Protein AF-N1Q6J2-F1 (afdb_monomer)

Organism: Pseudocercospora fijiensis (strain CIRAD86) (NCBI:txid383855)

pLDDT: mean 71.7, std 12.99, range [49.44, 94.88]

Secondary structure (DSSP, 8-state):
---SSHHHHHHHHHHHHHHHHHHHHHHHHHHHHHHHHHHHHS-HHHHHHHHHH----GGGSTT-PPP-

Structure (mmCIF, N/CA/C/O backbone):
data_AF-N1Q6J2-F1
#
_entry.id   AF-N1Q6J2-F1
#
loop_
_atom_site.group_PDB
_atom_site.id
_atom_site.type_symbol
_atom_site.label_atom_id
_atom_site.label_alt_id
_atom_site.label_comp_id
_atom_site.label_asym_id
_atom_site.label_entity_id
_atom_site.label_seq_id
_atom_site.pdbx_PDB_ins_code
_atom_site.Cartn_x
_atom_site.Cartn_y
_atom_site.Cartn_z
_atom_site.occupancy
_atom_site.B_iso_or_equiv
_atom_site.auth_seq_id
_atom_site.auth_comp_id
_atom_site.auth_asym_id
_atom_site.auth_atom_id
_atom_site.pdbx_PDB_model_num
ATOM 1 N N . PRO A 1 1 ? 27.188 -7.969 -32.570 1.00 49.44 1 PRO A N 1
ATOM 2 C CA . PRO A 1 1 ? 27.474 -6.785 -31.723 1.00 49.44 1 PRO A CA 1
ATOM 3 C C . PRO A 1 1 ? 26.171 -6.048 -31.345 1.00 49.44 1 PRO A C 1
ATOM 5 O O . PRO A 1 1 ? 25.492 -5.516 -32.211 1.00 49.44 1 PRO A O 1
ATOM 8 N N . ASP A 1 2 ? 25.796 -6.149 -30.064 1.00 55.00 2 ASP A N 1
ATOM 9 C CA . ASP A 1 2 ? 24.950 -5.234 -29.269 1.00 55.00 2 ASP A CA 1
ATOM 10 C C . ASP A 1 2 ? 23.509 -4.848 -29.657 1.00 55.00 2 ASP A C 1
ATOM 12 O O . ASP A 1 2 ? 23.082 -3.718 -29.446 1.00 55.00 2 ASP A O 1
ATOM 16 N N . GLN A 1 3 ? 22.663 -5.823 -30.009 1.00 51.22 3 GLN A N 1
ATOM 17 C CA . GLN A 1 3 ? 21.194 -5.669 -29.883 1.00 51.22 3 GLN A CA 1
ATOM 18 C C . GLN A 1 3 ? 20.647 -5.999 -28.474 1.00 51.22 3 GLN A C 1
ATOM 20 O O . GLN A 1 3 ? 19.439 -6.024 -28.254 1.00 51.22 3 GLN A O 1
ATOM 25 N N . ARG A 1 4 ? 21.516 -6.268 -27.488 1.00 56.50 4 ARG A N 1
ATOM 26 C CA . ARG A 1 4 ? 21.103 -6.758 -26.156 1.00 56.50 4 ARG A CA 1
ATOM 27 C C . ARG A 1 4 ? 20.737 -5.645 -25.164 1.00 56.50 4 ARG A C 1
ATOM 29 O O . ARG A 1 4 ? 20.157 -5.935 -24.122 1.00 56.50 4 ARG A O 1
ATOM 36 N N . HIS A 1 5 ? 21.051 -4.386 -25.477 1.00 57.38 5 HIS A N 1
ATOM 37 C CA . HIS A 1 5 ? 20.928 -3.275 -24.525 1.00 57.38 5 HIS A CA 1
ATOM 38 C C . HIS A 1 5 ? 19.597 -2.503 -24.618 1.00 57.38 5 HIS A C 1
ATOM 40 O O . HIS A 1 5 ? 19.091 -2.064 -23.588 1.00 57.38 5 HIS A O 1
ATOM 46 N N . GLY A 1 6 ? 18.969 -2.405 -25.797 1.00 61.50 6 GLY A N 1
ATOM 47 C CA . GLY A 1 6 ? 17.734 -1.619 -25.979 1.00 61.50 6 GLY A CA 1
ATOM 48 C C . GLY A 1 6 ? 16.491 -2.216 -25.304 1.00 61.50 6 GLY A C 1
ATOM 49 O O . GLY A 1 6 ? 15.707 -1.500 -24.684 1.00 61.50 6 GLY A O 1
ATOM 50 N N . ASN A 1 7 ? 16.336 -3.543 -25.335 1.00 73.38 7 ASN A N 1
ATOM 51 C CA . ASN A 1 7 ? 15.131 -4.208 -24.817 1.00 73.38 7 ASN A CA 1
ATOM 52 C C . ASN A 1 7 ? 15.049 -4.260 -23.283 1.00 73.38 7 ASN A C 1
ATOM 54 O O . ASN A 1 7 ? 13.983 -4.516 -22.722 1.00 73.38 7 ASN A O 1
ATOM 58 N N . LYS A 1 8 ? 16.165 -4.019 -22.587 1.00 81.44 8 LYS A N 1
ATOM 59 C CA . LYS A 1 8 ? 16.229 -4.121 -21.124 1.00 81.44 8 LYS A CA 1
ATOM 60 C C . LYS A 1 8 ? 15.477 -2.977 -20.438 1.00 81.44 8 LYS A C 1
ATOM 62 O O . LYS A 1 8 ? 14.873 -3.194 -19.393 1.00 81.44 8 LYS A O 1
ATOM 67 N N . ILE A 1 9 ? 15.468 -1.790 -21.050 1.00 85.75 9 ILE A N 1
ATOM 68 C CA . ILE A 1 9 ? 14.751 -0.612 -20.539 1.00 85.75 9 ILE A CA 1
ATOM 69 C C . ILE A 1 9 ? 13.239 -0.817 -20.656 1.00 85.75 9 ILE A C 1
ATOM 71 O O . ILE A 1 9 ? 12.519 -0.584 -19.691 1.00 85.75 9 ILE A O 1
ATOM 75 N N . ILE A 1 10 ? 12.762 -1.321 -21.798 1.00 88.25 10 ILE A N 1
ATOM 76 C CA . ILE A 1 10 ? 11.334 -1.608 -22.007 1.00 88.25 10 ILE A CA 1
ATOM 77 C C . ILE A 1 10 ? 10.866 -2.678 -21.015 1.00 88.25 10 ILE A C 1
ATOM 79 O O . ILE A 1 10 ? 9.838 -2.509 -20.362 1.00 88.25 10 ILE A O 1
ATOM 83 N N . LEU A 1 11 ? 11.658 -3.739 -20.830 1.00 88.69 11 LEU A N 1
ATOM 84 C CA . LEU A 1 11 ? 11.349 -4.785 -19.857 1.00 88.69 11 LEU A CA 1
ATOM 85 C C . LEU A 1 11 ? 11.309 -4.243 -18.419 1.00 88.69 11 LEU A C 1
ATOM 87 O O . LEU A 1 11 ? 10.397 -4.578 -17.666 1.00 88.69 11 LEU A O 1
ATOM 91 N N . ALA A 1 12 ? 12.258 -3.379 -18.048 1.00 90.06 12 ALA A N 1
ATOM 92 C CA . ALA A 1 12 ? 12.265 -2.728 -16.741 1.00 90.06 12 ALA A CA 1
ATOM 93 C C . ALA A 1 12 ? 11.032 -1.832 -16.541 1.00 90.06 12 ALA A C 1
ATOM 95 O O . ALA A 1 12 ? 10.435 -1.855 -15.468 1.00 90.06 12 ALA A O 1
ATOM 96 N N . LEU A 1 13 ? 10.606 -1.098 -17.574 1.00 91.88 13 LEU A N 1
ATOM 97 C CA . LEU A 1 13 ? 9.429 -0.230 -17.519 1.00 91.88 13 LEU A CA 1
ATOM 98 C C . LEU A 1 13 ? 8.129 -1.032 -17.341 1.00 91.88 13 LEU A C 1
ATOM 100 O O . LEU A 1 13 ? 7.256 -0.645 -16.563 1.00 91.88 13 LEU A O 1
ATOM 104 N N . VAL A 1 14 ? 8.007 -2.169 -18.032 1.00 93.56 14 VAL A N 1
ATOM 105 C CA . VAL A 1 14 ? 6.862 -3.082 -17.895 1.00 93.56 14 VAL A CA 1
ATOM 106 C C . VAL A 1 14 ? 6.840 -3.710 -16.503 1.00 93.56 14 VAL A C 1
ATOM 108 O O . VAL A 1 14 ? 5.810 -3.669 -15.830 1.00 93.56 14 VAL A O 1
ATOM 111 N N . ALA A 1 15 ? 7.976 -4.232 -16.033 1.00 93.19 15 ALA A N 1
ATOM 112 C CA . ALA A 1 15 ? 8.086 -4.800 -14.692 1.00 93.19 15 ALA A CA 1
ATOM 113 C C . ALA A 1 15 ? 7.768 -3.762 -13.604 1.00 93.19 15 ALA A C 1
ATOM 115 O O . ALA A 1 15 ? 7.062 -4.077 -12.647 1.00 93.19 15 ALA A O 1
ATOM 116 N N . TYR A 1 16 ? 8.220 -2.517 -13.779 1.00 94.62 16 TYR A N 1
ATOM 117 C CA . TYR A 1 16 ? 7.911 -1.412 -12.875 1.00 94.62 16 TYR A CA 1
ATOM 118 C C . TYR A 1 16 ? 6.410 -1.107 -12.824 1.00 94.62 16 TYR A C 1
ATOM 120 O O . TYR A 1 16 ? 5.855 -0.995 -11.736 1.00 94.62 16 TYR A O 1
ATOM 128 N N . ASN A 1 17 ? 5.727 -1.044 -13.972 1.00 94.88 17 ASN A N 1
ATOM 129 C CA . ASN A 1 17 ? 4.278 -0.824 -14.005 1.00 94.88 17 ASN A CA 1
ATOM 130 C C . ASN A 1 17 ? 3.515 -1.943 -13.288 1.00 94.88 17 ASN A C 1
ATOM 132 O O . ASN A 1 17 ? 2.664 -1.664 -12.446 1.00 94.88 17 ASN A O 1
ATOM 136 N N . ILE A 1 18 ? 3.849 -3.208 -13.568 1.00 93.69 18 ILE A N 1
ATOM 137 C CA . ILE A 1 18 ? 3.233 -4.360 -12.892 1.00 93.69 18 ILE A CA 1
ATOM 138 C C . ILE A 1 18 ? 3.467 -4.270 -11.381 1.00 93.69 18 ILE A C 1
ATOM 140 O O . ILE A 1 18 ? 2.521 -4.403 -10.603 1.00 93.69 18 ILE A O 1
ATOM 144 N N . ALA A 1 19 ? 4.704 -3.992 -10.962 1.00 94.31 19 ALA A N 1
ATOM 145 C CA . ALA A 1 19 ? 5.041 -3.818 -9.557 1.00 94.31 19 ALA A CA 1
ATOM 146 C C . ALA A 1 19 ? 4.243 -2.677 -8.915 1.00 94.31 19 ALA A C 1
ATOM 148 O O . ALA A 1 19 ? 3.805 -2.828 -7.782 1.00 94.31 19 ALA A O 1
ATOM 149 N N . LEU A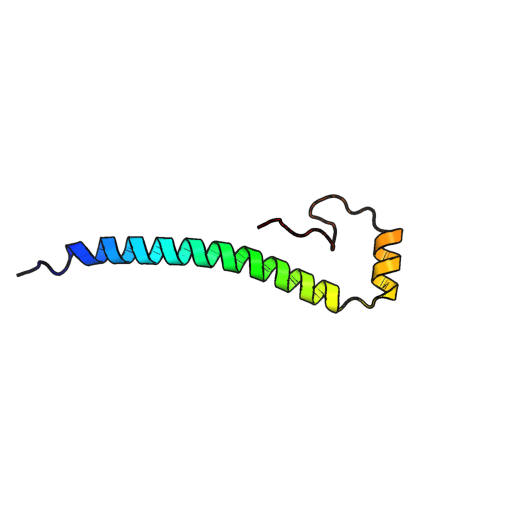 1 20 ? 3.996 -1.578 -9.629 1.00 93.06 20 LEU A N 1
ATOM 150 C CA . LEU A 1 20 ? 3.246 -0.429 -9.125 1.00 93.06 20 LEU A CA 1
ATOM 151 C C . LEU A 1 20 ? 1.762 -0.759 -8.922 1.00 93.06 20 LEU A C 1
ATOM 153 O O . LEU A 1 20 ? 1.210 -0.471 -7.862 1.00 93.06 20 LEU A O 1
ATOM 157 N N . PHE A 1 21 ? 1.129 -1.455 -9.869 1.00 89.50 21 PHE A N 1
ATOM 158 C CA . PHE A 1 21 ? -0.249 -1.932 -9.701 1.00 89.50 21 PHE A CA 1
ATOM 159 C C . PHE A 1 21 ? -0.378 -2.940 -8.553 1.00 89.50 21 PHE A C 1
ATOM 161 O O . PHE A 1 21 ? -1.299 -2.847 -7.736 1.00 89.50 21 PHE A O 1
ATOM 168 N N . VAL A 1 22 ? 0.564 -3.884 -8.457 1.00 89.75 22 VAL A N 1
ATOM 169 C CA . VAL A 1 22 ? 0.604 -4.864 -7.364 1.00 89.75 22 VAL A CA 1
ATOM 170 C C . VAL A 1 22 ? 0.850 -4.167 -6.028 1.00 89.75 22 VAL A C 1
ATOM 172 O O . VAL A 1 22 ? 0.159 -4.469 -5.059 1.00 89.75 22 VAL A O 1
ATOM 175 N N . ALA A 1 23 ? 1.772 -3.207 -5.968 1.00 87.75 23 ALA A N 1
ATOM 176 C CA . ALA A 1 23 ? 2.078 -2.443 -4.767 1.00 87.75 23 ALA A CA 1
ATOM 177 C C . ALA A 1 23 ? 0.870 -1.636 -4.294 1.00 87.75 23 ALA A C 1
ATOM 179 O O . ALA A 1 23 ? 0.552 -1.701 -3.113 1.00 87.75 23 ALA A O 1
ATOM 180 N N . THR A 1 24 ? 0.142 -0.956 -5.185 1.00 86.88 24 THR A N 1
ATOM 181 C CA . THR A 1 24 ? -1.099 -0.259 -4.817 1.00 86.88 24 THR A CA 1
ATOM 182 C C . THR A 1 24 ? -2.1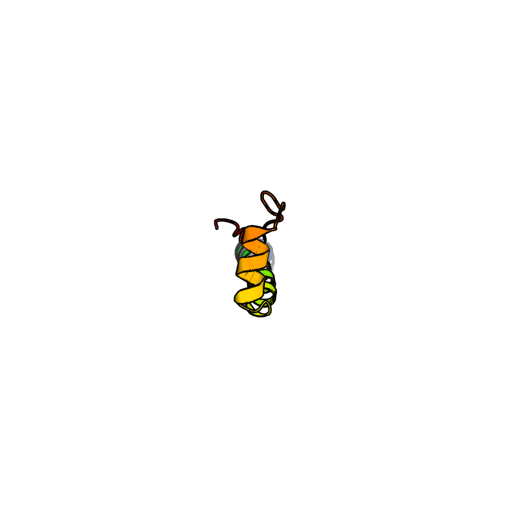19 -1.241 -4.248 1.00 86.88 24 THR A C 1
ATOM 184 O O . THR A 1 24 ? -2.643 -1.031 -3.155 1.00 86.88 24 THR A O 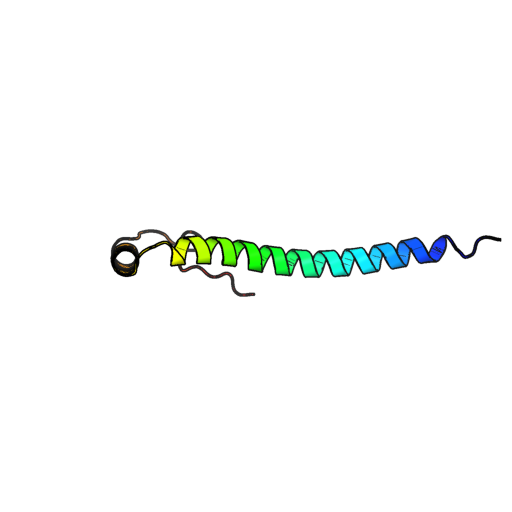1
ATOM 187 N N . LYS A 1 25 ? -2.348 -2.377 -4.916 1.00 82.69 25 LYS A N 1
ATOM 188 C CA . LYS A 1 25 ? -3.277 -3.397 -4.413 1.00 82.69 25 LYS A CA 1
ATOM 189 C C . LYS A 1 25 ? -2.855 -3.925 -3.037 1.00 82.69 25 LYS A C 1
ATOM 191 O O . LYS A 1 25 ? -3.674 -3.986 -2.124 1.00 82.69 25 LYS A O 1
ATOM 196 N N . LEU A 1 26 ? -1.580 -4.269 -2.862 1.00 83.62 26 LEU A N 1
ATOM 197 C CA . LEU A 1 26 ? -1.040 -4.771 -1.597 1.00 83.62 26 LEU A CA 1
ATOM 198 C C . LEU A 1 26 ? -1.030 -3.705 -0.503 1.00 83.62 26 LEU A C 1
ATOM 200 O O . LEU A 1 26 ? -1.279 -4.028 0.655 1.00 83.62 26 LEU A O 1
ATOM 204 N N . PHE A 1 27 ? -0.790 -2.440 -0.835 1.00 83.00 27 PHE A N 1
ATOM 205 C CA . PHE A 1 27 ? -0.868 -1.333 0.110 1.00 83.00 27 PHE A CA 1
ATOM 206 C C . PHE A 1 27 ? -2.293 -1.199 0.656 1.00 83.00 27 PHE A C 1
ATOM 208 O O . PHE A 1 27 ? -2.494 -1.210 1.869 1.00 83.00 27 PHE A O 1
ATOM 215 N N . HIS A 1 28 ? -3.297 -1.202 -0.223 1.00 76.25 28 HIS A N 1
ATOM 216 C CA . HIS A 1 28 ? -4.699 -1.149 0.192 1.00 76.25 28 HIS A CA 1
ATOM 217 C C . HIS A 1 28 ? -5.111 -2.386 1.010 1.00 76.25 28 HIS A C 1
ATOM 219 O O . HIS A 1 28 ? -5.731 -2.254 2.068 1.00 76.25 28 HIS A O 1
ATOM 225 N N . VAL A 1 29 ? -4.714 -3.590 0.579 1.00 78.62 29 VAL A N 1
ATOM 226 C CA . VAL A 1 29 ? -5.019 -4.842 1.294 1.00 78.62 29 VAL A CA 1
ATOM 227 C C . VAL A 1 29 ? -4.310 -4.910 2.648 1.00 78.62 29 VAL A C 1
ATOM 229 O O . VAL A 1 29 ? -4.923 -5.313 3.628 1.00 78.62 29 VAL A O 1
ATOM 232 N N . SER A 1 30 ? -3.046 -4.497 2.746 1.00 77.81 30 SER A N 1
ATOM 233 C CA . SER A 1 30 ? -2.267 -4.563 3.993 1.00 77.81 30 SER A CA 1
ATOM 234 C C . SER A 1 30 ? -2.751 -3.572 5.049 1.00 77.81 30 SER A C 1
ATOM 236 O O . SER A 1 30 ? -2.816 -3.921 6.229 1.00 77.81 30 SER A O 1
ATOM 238 N N . VAL A 1 31 ? -3.152 -2.365 4.645 1.00 77.19 31 VAL A N 1
ATOM 239 C CA . VAL A 1 31 ? -3.751 -1.377 5.553 1.00 77.19 31 VAL A CA 1
ATOM 240 C C . VAL A 1 31 ? -5.089 -1.887 6.093 1.00 77.19 31 VAL A C 1
ATOM 242 O O . VAL A 1 31 ? -5.322 -1.812 7.304 1.00 77.19 31 VAL A O 1
ATOM 245 N N . ASN A 1 32 ? -5.932 -2.475 5.236 1.00 73.31 32 ASN A N 1
ATOM 246 C CA . ASN A 1 32 ? -7.173 -3.117 5.672 1.00 73.31 32 ASN A CA 1
ATOM 247 C C . ASN A 1 32 ? -6.900 -4.338 6.560 1.00 73.31 32 ASN A C 1
ATOM 249 O O . ASN A 1 32 ? -7.499 -4.447 7.621 1.00 73.31 32 ASN A O 1
ATOM 253 N N . ALA A 1 33 ? -5.942 -5.199 6.213 1.00 74.00 33 ALA A N 1
ATOM 254 C CA . ALA A 1 33 ? -5.592 -6.375 7.008 1.00 74.00 33 ALA A CA 1
ATOM 255 C C . ALA A 1 33 ? -5.032 -6.002 8.391 1.00 74.00 33 ALA A C 1
ATOM 257 O O . ALA A 1 33 ? -5.311 -6.678 9.381 1.00 74.00 33 ALA A O 1
ATOM 258 N N . ARG A 1 34 ? -4.263 -4.909 8.498 1.00 73.75 34 ARG A N 1
ATOM 259 C CA . ARG A 1 34 ? -3.790 -4.388 9.789 1.00 73.75 34 ARG A CA 1
ATOM 260 C C . ARG A 1 34 ? -4.957 -3.896 10.647 1.00 73.75 34 ARG A C 1
ATOM 262 O O . ARG A 1 34 ? -4.970 -4.162 11.845 1.00 73.75 34 ARG A O 1
ATOM 269 N N . ARG A 1 35 ? -5.937 -3.218 10.043 1.00 69.62 35 ARG A N 1
ATOM 270 C CA . ARG A 1 35 ? -7.167 -2.780 10.723 1.00 69.62 35 ARG A CA 1
ATOM 271 C C . ARG A 1 35 ? -8.072 -3.949 11.106 1.00 69.62 35 ARG A C 1
ATOM 273 O O . ARG A 1 35 ? -8.553 -3.952 12.230 1.00 69.62 35 ARG A O 1
ATOM 280 N N . ASP A 1 36 ? -8.213 -4.965 10.259 1.00 74.44 36 ASP A N 1
ATOM 281 C CA . ASP A 1 36 ? -8.961 -6.191 10.567 1.00 74.44 36 ASP A CA 1
ATOM 282 C C . ASP A 1 36 ? -8.306 -6.976 11.712 1.00 74.44 36 ASP A C 1
ATOM 284 O O . ASP A 1 36 ? -9.010 -7.480 12.578 1.00 74.44 36 ASP A O 1
ATOM 288 N N . ARG A 1 37 ? -6.967 -7.041 11.795 1.00 72.12 37 ARG A N 1
ATOM 289 C CA . ARG A 1 37 ? -6.275 -7.651 12.950 1.00 72.12 37 ARG A CA 1
ATOM 290 C C . ARG A 1 37 ? -6.570 -6.914 14.253 1.00 72.12 37 ARG A C 1
ATOM 292 O O . ARG A 1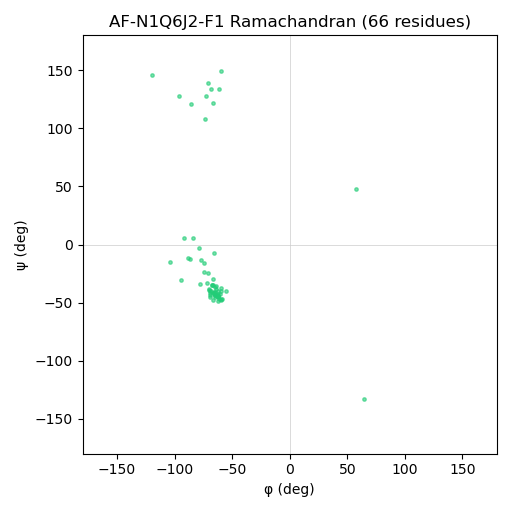 37 ? -6.840 -7.559 15.260 1.00 72.12 37 ARG A O 1
ATOM 299 N N . ILE A 1 38 ? -6.536 -5.581 14.229 1.00 70.06 38 ILE A N 1
ATOM 300 C CA . ILE A 1 38 ? -6.879 -4.759 15.397 1.00 70.06 38 ILE A CA 1
ATOM 301 C C . ILE A 1 38 ? -8.361 -4.946 15.742 1.00 70.06 38 ILE A C 1
ATOM 303 O O . ILE A 1 38 ? -8.688 -5.190 16.894 1.00 70.06 38 ILE A O 1
ATOM 307 N N . GLY A 1 39 ? -9.251 -4.912 14.749 1.00 62.53 39 GLY A N 1
ATOM 308 C CA . GLY A 1 39 ? -10.686 -5.106 14.932 1.00 62.53 39 GLY A CA 1
ATOM 309 C C . GLY A 1 39 ? -11.065 -6.508 15.418 1.00 62.53 39 GLY A C 1
ATOM 310 O O . GLY A 1 39 ? -11.975 -6.629 16.227 1.00 62.53 39 GLY A O 1
ATOM 311 N N . ASN A 1 40 ? -10.392 -7.570 14.976 1.00 64.31 40 ASN A N 1
ATOM 312 C CA . ASN A 1 40 ? -10.629 -8.939 15.454 1.00 64.31 40 ASN A CA 1
ATOM 313 C C . ASN A 1 40 ? -10.069 -9.184 16.859 1.00 64.31 40 ASN A C 1
ATOM 315 O O . ASN A 1 40 ? -10.563 -10.062 17.556 1.00 64.31 40 ASN A O 1
ATOM 319 N N . ALA A 1 41 ? -9.070 -8.409 17.286 1.00 64.75 41 ALA A N 1
ATOM 320 C CA . ALA A 1 41 ? -8.564 -8.455 18.653 1.00 64.75 41 ALA A CA 1
ATOM 321 C C . ALA A 1 41 ? -9.480 -7.732 19.662 1.00 64.75 41 ALA A C 1
ATOM 323 O O . ALA A 1 41 ? -9.305 -7.911 20.865 1.00 64.75 41 ALA A O 1
ATOM 324 N N . VAL A 1 42 ? -10.453 -6.931 19.203 1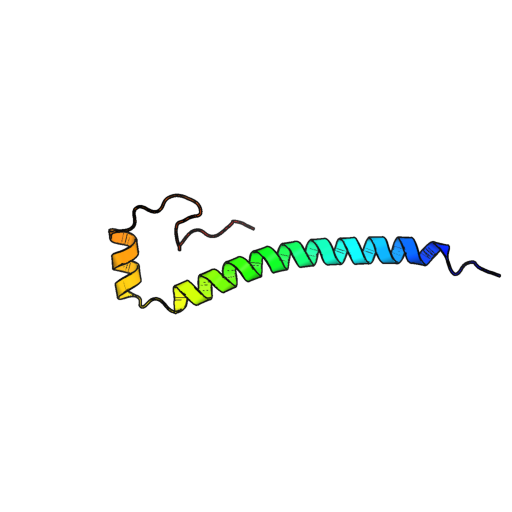.00 64.81 42 VAL A N 1
ATOM 325 C CA . VAL A 1 42 ? -11.451 -6.291 20.077 1.00 64.81 42 VAL A CA 1
ATOM 326 C C . VAL A 1 42 ? -12.632 -7.255 20.307 1.00 64.81 42 VAL A C 1
ATOM 328 O O . VAL A 1 42 ? -13.282 -7.637 19.326 1.00 64.81 42 VAL A O 1
ATOM 331 N N . PRO A 1 43 ? -12.945 -7.630 21.568 1.00 60.88 43 PRO A N 1
ATOM 332 C CA . PRO A 1 43 ? -14.090 -8.481 21.908 1.00 60.88 43 PRO A CA 1
ATOM 333 C C . PRO A 1 43 ? -15.421 -7.851 21.474 1.00 60.88 43 PRO A C 1
ATOM 335 O O . PRO A 1 43 ? -15.560 -6.628 21.477 1.00 60.88 43 PRO A O 1
ATOM 338 N N . HIS A 1 44 ? -16.412 -8.680 21.133 1.00 61.06 44 HIS A N 1
ATOM 339 C CA . HIS A 1 44 ? -17.710 -8.225 20.616 1.00 61.06 44 HIS A CA 1
ATOM 340 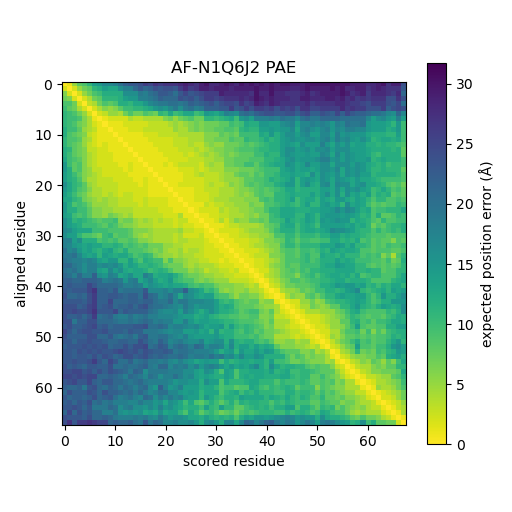C C . HIS A 1 44 ? -18.435 -7.221 21.533 1.00 61.06 44 HIS A C 1
ATOM 342 O O . HIS A 1 44 ? -18.930 -6.222 21.021 1.00 61.06 44 HIS A O 1
ATOM 348 N N . GLU A 1 45 ? -18.403 -7.407 22.857 1.00 59.81 45 GLU A N 1
ATOM 349 C CA . GLU A 1 45 ? -19.001 -6.454 23.813 1.00 59.81 45 GLU A CA 1
ATOM 350 C C . GLU A 1 45 ? -18.371 -5.056 23.720 1.00 59.81 45 GLU A C 1
ATOM 352 O O . GLU A 1 45 ? -19.074 -4.051 23.675 1.00 59.81 45 GLU A O 1
ATOM 357 N N . GLN A 1 46 ? -17.042 -4.969 23.597 1.00 61.34 46 GLN A N 1
ATOM 358 C CA . GLN A 1 46 ? -16.366 -3.677 23.448 1.00 61.34 46 GLN A CA 1
ATOM 359 C C . GLN A 1 46 ? -16.610 -3.035 22.080 1.00 61.34 46 GLN A C 1
ATOM 361 O O . GLN A 1 46 ? -16.513 -1.818 21.962 1.00 61.34 46 GLN A O 1
ATOM 366 N N . LYS A 1 47 ? -16.931 -3.810 21.035 1.00 63.94 47 LYS A N 1
ATOM 367 C CA . LYS A 1 47 ? -17.332 -3.235 19.741 1.00 63.94 47 LYS A CA 1
ATOM 368 C C . LYS A 1 47 ? -18.690 -2.556 19.823 1.00 63.94 47 LYS A C 1
ATOM 370 O O . LYS A 1 47 ? -18.839 -1.490 19.235 1.00 63.94 47 LYS A O 1
ATOM 375 N N . GLU A 1 48 ? -19.657 -3.149 20.515 1.00 61.31 48 GLU A N 1
ATOM 376 C CA . GLU A 1 48 ? -20.978 -2.541 20.708 1.00 61.31 48 GLU A CA 1
ATOM 377 C C . GLU A 1 48 ? -20.875 -1.267 21.547 1.00 61.31 48 GLU A C 1
ATOM 379 O O . GLU A 1 48 ? -21.434 -0.238 21.165 1.00 61.31 48 GLU A O 1
ATOM 384 N N . ASP A 1 49 ? -20.056 -1.296 22.599 1.00 65.44 49 ASP A N 1
ATOM 385 C CA . ASP A 1 49 ? -19.796 -0.125 23.436 1.00 65.44 49 ASP A CA 1
ATOM 386 C C . ASP A 1 49 ? -19.009 0.966 22.683 1.00 65.44 49 ASP A C 1
ATOM 388 O O . ASP A 1 49 ? -19.267 2.163 22.810 1.00 65.44 49 ASP A O 1
ATOM 392 N N . TYR A 1 50 ? -18.091 0.579 21.793 1.00 60.03 50 TYR A N 1
ATOM 393 C CA . TYR A 1 50 ? -17.405 1.515 20.903 1.00 60.03 50 TYR A CA 1
ATOM 394 C C . TYR A 1 50 ? -18.358 2.098 19.850 1.00 60.03 50 TYR A C 1
ATOM 396 O O . TYR A 1 50 ? -18.294 3.287 19.561 1.00 60.03 50 TYR A O 1
ATOM 404 N N . LEU A 1 51 ? -19.274 1.312 19.279 1.00 62.44 51 LEU A N 1
ATOM 405 C CA . LEU A 1 51 ? -20.268 1.808 18.320 1.00 62.44 51 LEU A CA 1
ATOM 406 C C . LEU A 1 51 ? -21.269 2.775 18.968 1.00 62.44 51 LEU A C 1
ATOM 408 O O . LEU A 1 51 ? -21.680 3.732 18.310 1.00 62.44 51 LEU A O 1
ATOM 412 N N . SER A 1 52 ? -21.630 2.549 20.234 1.00 63.84 52 SER A N 1
ATOM 413 C CA . SER A 1 52 ? -22.564 3.393 20.984 1.00 63.84 52 SER A CA 1
ATOM 414 C C . SER A 1 52 ? -21.914 4.690 21.490 1.00 63.84 52 SER A C 1
ATOM 416 O O . SER A 1 52 ? -22.565 5.735 21.505 1.00 63.84 52 SER A O 1
ATOM 418 N N . THR A 1 53 ? -20.624 4.661 21.851 1.00 69.62 53 THR A N 1
ATOM 419 C CA . THR A 1 53 ? -19.930 5.805 22.475 1.00 69.62 53 THR A CA 1
ATOM 420 C C . THR A 1 53 ? -18.993 6.576 21.542 1.00 69.62 53 THR A C 1
ATOM 422 O O . THR A 1 53 ? -18.582 7.698 21.867 1.00 69.62 53 THR A O 1
ATOM 425 N N . THR A 1 54 ? -18.630 6.031 20.373 1.00 64.00 54 THR A N 1
ATOM 426 C CA . THR A 1 54 ? -17.590 6.652 19.545 1.00 64.00 54 THR A CA 1
ATOM 427 C C . THR A 1 54 ? -18.056 7.934 18.853 1.00 64.00 54 THR A C 1
ATOM 429 O O . THR A 1 54 ? -19.033 7.976 18.108 1.00 64.00 54 THR A O 1
ATOM 432 N N . LYS A 1 55 ? -17.279 9.008 19.036 1.00 66.31 55 LYS A N 1
ATOM 433 C CA . LYS A 1 55 ? -17.423 10.283 18.310 1.00 66.31 55 LYS A CA 1
ATOM 434 C C . LYS A 1 55 ? -16.557 10.356 17.046 1.00 66.31 55 LYS A C 1
ATOM 436 O O . LYS A 1 55 ? -16.467 11.415 16.419 1.00 66.31 55 LYS A O 1
ATOM 441 N N . HIS A 1 56 ? -15.870 9.277 16.668 1.00 60.56 56 HIS A N 1
ATOM 442 C CA . HIS A 1 56 ? -14.999 9.290 15.495 1.00 60.56 56 HIS A CA 1
ATOM 443 C C . HIS A 1 56 ? -15.816 9.406 14.197 1.00 60.56 56 HIS A C 1
ATOM 445 O O . HIS A 1 56 ? -16.811 8.713 14.003 1.00 60.56 56 HIS A O 1
ATOM 451 N N . ARG A 1 57 ? -15.394 10.296 13.287 1.00 61.03 57 ARG A N 1
ATOM 452 C CA . ARG A 1 57 ? -16.049 10.541 11.989 1.00 61.03 57 ARG A CA 1
ATOM 453 C C . ARG A 1 57 ? -15.097 10.253 10.828 1.00 61.03 57 ARG A C 1
ATOM 455 O O . ARG A 1 57 ? -13.896 10.506 10.929 1.00 61.03 57 ARG A O 1
ATOM 462 N N . GLY A 1 58 ? -15.644 9.753 9.719 1.00 66.75 58 GLY A N 1
ATOM 463 C CA . GLY A 1 58 ? -14.903 9.495 8.479 1.00 66.75 58 GLY A CA 1
ATOM 464 C C . GLY A 1 58 ? -13.824 8.416 8.626 1.00 66.75 58 GLY A C 1
ATOM 465 O O . GLY A 1 58 ? -14.070 7.367 9.215 1.00 66.75 58 GLY A O 1
ATOM 466 N N . ASN A 1 59 ? -12.612 8.691 8.128 1.00 59.41 59 ASN A N 1
ATOM 467 C CA . ASN A 1 59 ? -11.494 7.732 8.081 1.00 59.41 59 ASN A CA 1
ATOM 468 C C . ASN A 1 59 ? -10.931 7.302 9.452 1.00 59.41 59 ASN A C 1
ATOM 470 O O . ASN A 1 59 ? -10.064 6.423 9.507 1.00 59.41 59 ASN A O 1
ATOM 474 N N . LYS A 1 60 ? -11.397 7.950 10.529 1.00 62.12 60 LYS A N 1
ATOM 475 C CA . LYS A 1 60 ? -11.034 7.653 11.917 1.00 62.12 60 LYS A CA 1
ATOM 476 C C . LYS A 1 60 ? -11.934 6.590 12.547 1.00 62.12 60 LYS A C 1
ATOM 478 O O . LYS A 1 60 ? -11.614 6.126 13.635 1.00 62.12 60 LYS A O 1
ATOM 483 N N . ARG A 1 61 ? -13.050 6.222 11.903 1.00 65.31 61 ARG A N 1
ATOM 484 C CA . ARG A 1 61 ? -13.894 5.113 12.361 1.00 65.31 61 ARG A CA 1
ATOM 485 C C . ARG A 1 61 ? -13.181 3.788 12.116 1.00 65.31 61 ARG A C 1
ATOM 487 O O . ARG A 1 61 ? -12.562 3.603 11.069 1.00 65.31 61 ARG A O 1
ATOM 494 N N . LEU A 1 62 ? -13.269 2.875 13.079 1.00 63.31 62 LEU A N 1
ATOM 495 C CA . LEU A 1 62 ? -12.652 1.549 12.986 1.00 63.31 62 L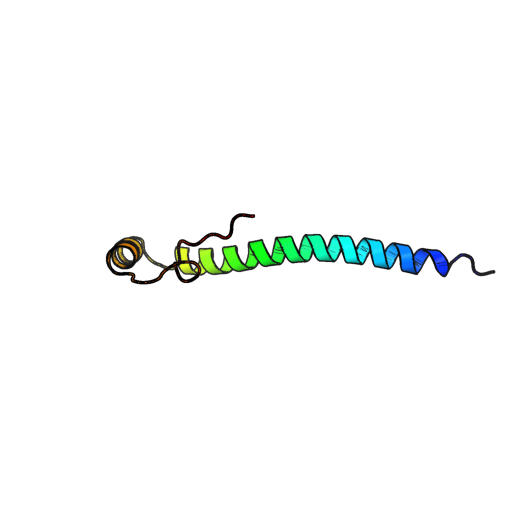EU A CA 1
ATOM 496 C C . LEU A 1 62 ? -13.319 0.697 11.889 1.00 63.31 62 LEU A C 1
ATOM 498 O O . LEU A 1 62 ? -12.672 -0.110 1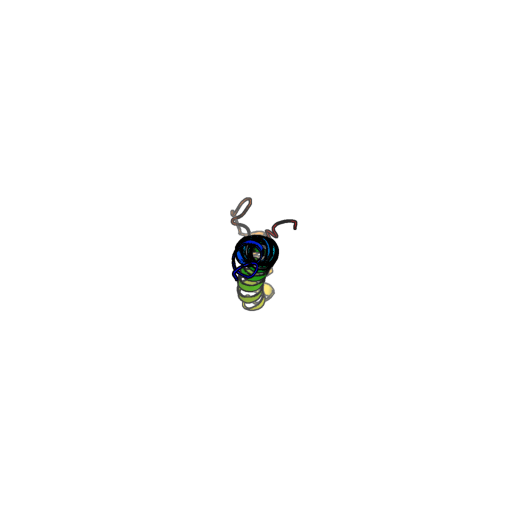1.234 1.00 63.31 62 LEU A O 1
ATOM 502 N N . ASP A 1 63 ? -14.602 0.953 11.657 1.00 61.06 63 ASP A N 1
ATOM 503 C CA . ASP A 1 63 ? -15.478 0.395 10.625 1.00 61.06 63 ASP A CA 1
ATOM 504 C C . ASP A 1 63 ? -15.294 1.023 9.228 1.00 61.06 63 ASP A C 1
ATOM 506 O O . ASP A 1 63 ? -15.902 0.571 8.257 1.00 61.06 63 ASP A O 1
ATOM 510 N N . PHE A 1 64 ? -14.433 2.036 9.080 1.00 60.53 64 PHE A N 1
ATOM 511 C CA . PHE A 1 64 ? -14.177 2.646 7.780 1.00 60.53 64 PHE A CA 1
ATOM 512 C C . PHE A 1 64 ? -13.322 1.729 6.894 1.00 60.53 64 PHE A C 1
ATOM 514 O O . PHE A 1 64 ? -12.107 1.594 7.080 1.00 60.53 64 PHE A O 1
ATOM 521 N N . ARG A 1 65 ? -13.959 1.145 5.878 1.00 62.56 65 ARG A N 1
ATOM 522 C CA . ARG A 1 65 ? -13.292 0.434 4.785 1.00 62.56 65 ARG A CA 1
ATOM 523 C C . ARG A 1 65 ? -13.121 1.375 3.602 1.00 62.56 65 ARG A C 1
ATOM 525 O O . ARG A 1 65 ? -14.087 1.982 3.149 1.00 62.56 65 ARG A O 1
ATOM 532 N N . PHE A 1 66 ? -11.896 1.484 3.093 1.00 60.50 66 PHE A N 1
ATOM 533 C CA . PHE A 1 66 ? -11.673 2.152 1.813 1.00 60.50 66 PHE A CA 1
ATOM 534 C C . PHE A 1 66 ? -12.326 1.305 0.705 1.00 60.50 66 PHE A C 1
ATOM 536 O O . PHE A 1 66 ? -11.979 0.122 0.608 1.00 60.50 66 PHE A O 1
ATOM 543 N N . PRO A 1 67 ? -13.270 1.851 -0.089 1.00 53.91 67 PRO A N 1
ATOM 544 C CA . PRO A 1 67 ? -13.747 1.173 -1.290 1.00 53.91 67 PRO A CA 1
ATOM 545 C C . PRO A 1 67 ? -12.560 0.999 -2.247 1.00 53.91 67 PRO A C 1
ATOM 547 O O . PRO A 1 67 ? -11.740 1.912 -2.375 1.00 53.91 67 PRO A O 1
ATOM 550 N N . HIS A 1 68 ? -12.421 -0.208 -2.804 1.00 53.94 68 HIS A N 1
ATOM 551 C CA . HIS A 1 68 ? -11.353 -0.556 -3.743 1.00 53.94 68 HIS A CA 1
ATOM 552 C C . HIS A 1 68 ? -11.455 0.275 -5.023 1.00 53.94 68 HIS A C 1
ATOM 554 O O . HIS A 1 68 ? -12.596 0.458 -5.500 1.00 53.94 68 HIS A O 1
#

Mean predicted aligned error: 11.83 Å

Fo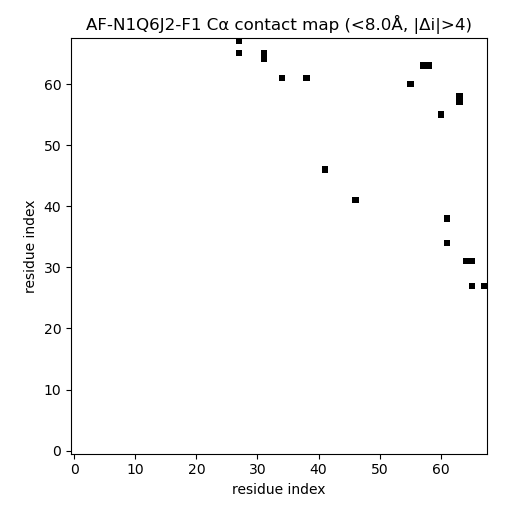ldseek 3Di:
DDPPPPVVVVVVVVVVVVVVVVVVVCVLVVVVVVLVVVVVVDDPVVVVVCVVPPPDDDPRDSPDRDDD

Radius of gyration: 21.29 Å; Cα contacts (8 Å, |Δi|>4): 10; chains: 1; bounding box: 50×20×56 Å

Solvent-accessible surface area (backbone atoms only — not comparable to full-atom values): 4206 Å² total; per-residue (Å²): 138,84,80,74,65,70,61,52,56,57,51,51,52,51,52,48,51,53,49,50,56,49,46,53,52,48,51,58,50,48,56,47,51,54,50,48,53,56,55,69,70,49,56,71,72,59,50,54,53,45,70,75,67,57,85,60,64,69,89,67,29,92,85,56,70,83,82,131

Sequence (68 aa):
PDQRHGNKIILALVAYNIALFVATKLFHVSVNARRDRIGNAVPHEQKEDYLSTTKHRGNKRLDFRFPH